Protein AF-A0A2E2HI25-F1 (afdb_monomer_lite)

Foldseek 3Di:
DDDPVLVVLCVPDDPVCNVVSVVVVVVPDDDPLRDDPVRQLVVLVVCCVVVVDPDDSVRQVVVCVVVVDGDPPDDDPDDDVPPDPDDDPDD

Secondary structure (DSSP, 8-state):
---HHHHHHHHT--TTTHHHHHHHHHHHSPPTTTS-HHHHHHHHHHHHHHHT-SS-HHHHHHHHHHHSS--TTS------TT--SSPPPP-

Sequence (91 aa):
PLDKTQQNQLNNATEHNHRDVLNSLKGEVPSWMECDESRKRELLTYWRTKWNWTKSVDQLIDAEKQHGSMPWEVVRMIGHRGSGKTKRPVL

Radius of gyration: 16.21 Å; chains: 1; bounding box: 28×22×48 Å

pLDDT: mean 80.88, std 12.6, range [46.66, 93.88]

Structure (mmCIF, N/CA/C/O backbone):
data_AF-A0A2E2HI25-F1
#
_entry.id   AF-A0A2E2HI25-F1
#
loop_
_atom_site.group_PDB
_atom_site.id
_atom_site.type_symbol
_atom_site.label_atom_id
_atom_site.label_alt_id
_atom_site.label_comp_id
_atom_site.label_asym_id
_atom_site.label_entity_id
_atom_site.label_seq_id
_atom_site.pdbx_PDB_ins_code
_atom_site.Cartn_x
_atom_site.Cartn_y
_atom_site.Cartn_z
_atom_site.occupancy
_atom_site.B_iso_or_equiv
_atom_site.auth_seq_id
_atom_site.auth_comp_id
_atom_site.auth_asym_id
_atom_site.auth_atom_id
_atom_site.pdbx_PDB_model_num
ATOM 1 N N . PRO A 1 1 ? 2.308 -0.812 -4.083 1.00 68.94 1 PRO A N 1
ATOM 2 C CA . PRO A 1 1 ? 2.980 0.055 -5.082 1.00 68.94 1 PRO A CA 1
ATOM 3 C C . PRO A 1 1 ? 4.397 -0.453 -5.304 1.00 68.94 1 PRO A C 1
ATOM 5 O O . PRO A 1 1 ? 4.967 -0.972 -4.348 1.00 68.94 1 PRO A O 1
ATOM 8 N N . LEU A 1 2 ? 4.930 -0.311 -6.519 1.00 77.06 2 LEU A N 1
ATOM 9 C CA . LEU A 1 2 ? 6.357 -0.520 -6.743 1.00 77.06 2 LEU A CA 1
ATOM 10 C C . LEU A 1 2 ? 7.132 0.575 -6.018 1.00 77.06 2 LEU A C 1
ATOM 12 O O . LEU A 1 2 ? 6.690 1.730 -5.997 1.00 77.06 2 LEU A O 1
ATOM 16 N N . ASP A 1 3 ? 8.259 0.215 -5.421 1.00 83.56 3 ASP A N 1
ATOM 17 C CA . ASP A 1 3 ? 9.198 1.223 -4.948 1.00 83.56 3 ASP A CA 1
ATOM 18 C C . ASP A 1 3 ? 9.913 1.906 -6.133 1.00 83.56 3 ASP A C 1
ATOM 20 O O . ASP A 1 3 ? 9.740 1.545 -7.303 1.00 83.56 3 ASP A O 1
ATOM 24 N N . LYS A 1 4 ? 10.700 2.948 -5.842 1.00 84.50 4 LYS A N 1
ATOM 25 C CA . LYS A 1 4 ? 11.413 3.711 -6.879 1.00 84.50 4 LYS A CA 1
ATOM 26 C C . LYS A 1 4 ? 12.415 2.848 -7.648 1.00 84.50 4 LYS A C 1
ATOM 28 O O . LYS A 1 4 ? 12.586 3.053 -8.847 1.00 84.50 4 LYS A O 1
ATOM 33 N N . THR A 1 5 ? 13.063 1.902 -6.980 1.00 87.56 5 THR A N 1
ATOM 34 C CA . THR A 1 5 ? 14.059 1.010 -7.578 1.00 87.56 5 THR A CA 1
ATOM 35 C C . THR A 1 5 ? 13.381 0.051 -8.549 1.00 87.56 5 THR A C 1
ATOM 37 O O . THR A 1 5 ? 13.766 -0.008 -9.715 1.00 87.56 5 THR A O 1
ATOM 40 N N . GLN A 1 6 ? 12.301 -0.597 -8.115 1.00 86.69 6 GLN A N 1
ATOM 41 C CA . GLN A 1 6 ? 11.477 -1.488 -8.928 1.00 86.69 6 GLN A CA 1
ATOM 42 C C . GLN A 1 6 ? 10.861 -0.754 -10.127 1.00 86.69 6 GLN A C 1
ATOM 44 O O . GLN A 1 6 ? 10.830 -1.278 -11.241 1.00 86.69 6 GLN A O 1
ATOM 49 N N . GLN A 1 7 ? 10.406 0.488 -9.930 1.00 86.81 7 GLN A N 1
ATOM 50 C CA . GLN A 1 7 ? 9.879 1.314 -11.016 1.00 86.81 7 GLN A CA 1
ATOM 51 C C . GLN A 1 7 ? 10.962 1.670 -12.045 1.00 86.81 7 GLN A C 1
ATOM 53 O O . GLN A 1 7 ? 10.705 1.601 -13.246 1.00 86.81 7 GLN A O 1
ATOM 58 N N . ASN A 1 8 ? 12.170 2.020 -11.598 1.00 89.31 8 ASN A N 1
ATOM 59 C CA . ASN A 1 8 ? 13.294 2.311 -12.489 1.00 89.31 8 ASN A CA 1
ATOM 60 C C . ASN A 1 8 ? 13.753 1.064 -13.255 1.00 89.31 8 ASN A C 1
ATOM 62 O O . ASN A 1 8 ? 14.034 1.154 -14.447 1.00 89.31 8 ASN A O 1
ATOM 66 N N . GLN A 1 9 ? 13.779 -0.099 -12.602 1.00 88.56 9 GLN A N 1
ATOM 67 C CA . GLN A 1 9 ? 14.094 -1.373 -13.246 1.00 88.56 9 GLN A CA 1
ATOM 68 C C . GLN A 1 9 ? 13.105 -1.692 -14.373 1.00 88.56 9 GLN A C 1
ATOM 70 O O . GLN A 1 9 ? 13.521 -2.090 -15.457 1.00 88.56 9 GLN A O 1
ATOM 75 N N . LEU A 1 10 ? 11.809 -1.450 -14.151 1.00 87.88 10 LEU A N 1
ATOM 76 C CA . LEU A 1 10 ? 10.783 -1.591 -15.185 1.00 87.88 10 LEU A CA 1
ATOM 77 C C . LEU A 1 10 ? 10.933 -0.577 -16.321 1.00 87.88 10 LEU A C 1
ATOM 79 O O . LEU A 1 10 ? 10.819 -0.952 -17.483 1.00 87.88 10 LEU A O 1
ATOM 83 N N . ASN A 1 11 ? 11.211 0.688 -16.003 1.00 88.38 11 ASN A N 1
ATOM 84 C CA . ASN A 1 11 ? 11.376 1.737 -17.012 1.00 88.38 11 ASN A CA 1
ATOM 85 C C . ASN A 1 11 ? 12.592 1.497 -17.925 1.00 88.38 11 ASN A C 1
ATOM 87 O O . ASN A 1 11 ? 12.576 1.920 -19.076 1.00 88.38 11 ASN A O 1
ATOM 91 N N . ASN A 1 12 ? 13.628 0.825 -17.415 1.00 91.31 12 ASN A N 1
ATOM 92 C CA . ASN A 1 12 ? 14.855 0.512 -18.151 1.00 91.31 12 ASN A CA 1
ATOM 93 C C . ASN A 1 12 ? 14.819 -0.861 -18.851 1.00 91.31 12 ASN A C 1
ATOM 95 O O . ASN A 1 12 ? 15.799 -1.244 -19.492 1.00 91.31 12 ASN A O 1
ATOM 99 N N . ALA A 1 13 ? 13.727 -1.621 -18.720 1.00 91.00 13 ALA A N 1
ATOM 100 C CA . ALA A 1 13 ? 13.583 -2.908 -19.386 1.00 91.00 13 ALA A CA 1
ATOM 101 C C . ALA A 1 13 ? 13.421 -2.727 -20.908 1.00 91.00 13 ALA A C 1
ATOM 103 O O . ALA A 1 13 ? 12.686 -1.859 -21.379 1.00 91.00 13 ALA A O 1
ATOM 104 N N . THR A 1 14 ? 14.100 -3.567 -21.685 1.00 91.12 14 THR A N 1
ATOM 105 C CA . THR A 1 14 ? 13.962 -3.655 -23.142 1.00 91.12 14 THR A CA 1
ATOM 106 C C . THR A 1 14 ? 12.822 -4.601 -23.509 1.00 91.12 14 THR A C 1
ATOM 108 O O . THR A 1 14 ? 12.405 -5.430 -22.703 1.00 91.12 14 THR A O 1
ATOM 111 N N . GLU A 1 15 ? 12.331 -4.539 -24.749 1.00 88.69 15 GLU A N 1
ATOM 112 C CA . GLU A 1 15 ? 11.263 -5.434 -25.226 1.00 88.69 15 GLU A CA 1
ATOM 113 C C . GLU A 1 15 ? 11.579 -6.920 -24.976 1.00 88.69 15 GLU A C 1
ATOM 115 O O . GLU A 1 15 ? 10.710 -7.681 -24.549 1.00 88.69 15 GLU A O 1
ATOM 120 N N . HIS A 1 16 ? 12.839 -7.315 -25.174 1.00 88.38 16 HIS A N 1
ATOM 121 C CA . HIS A 1 16 ? 13.277 -8.699 -25.030 1.00 88.38 16 HIS A CA 1
ATOM 122 C C . HIS A 1 16 ? 13.304 -9.175 -23.569 1.00 88.38 16 HIS A C 1
ATOM 124 O O . HIS A 1 16 ? 12.884 -10.295 -23.291 1.00 88.38 16 HIS A O 1
ATOM 130 N N . ASN A 1 17 ? 13.757 -8.334 -22.630 1.00 89.38 17 ASN A N 1
ATOM 131 C CA . ASN A 1 17 ? 13.922 -8.724 -21.222 1.00 89.38 17 ASN A CA 1
ATOM 132 C C . ASN A 1 17 ? 12.738 -8.324 -20.323 1.00 89.38 17 ASN A C 1
ATOM 134 O O . ASN A 1 17 ? 12.687 -8.714 -19.155 1.00 89.38 17 ASN A O 1
ATOM 138 N N . HIS A 1 18 ? 11.763 -7.580 -20.852 1.00 88.44 18 HIS A N 1
ATOM 139 C CA . HIS A 1 18 ? 10.636 -7.058 -20.082 1.00 88.44 18 HIS A CA 1
ATOM 140 C C . HIS A 1 18 ? 9.869 -8.158 -19.338 1.00 88.44 18 HIS A C 1
ATOM 142 O O . HIS A 1 18 ? 9.465 -7.979 -18.187 1.00 88.44 18 HIS A O 1
ATOM 148 N N . ARG A 1 19 ? 9.670 -9.322 -19.971 1.00 89.81 19 ARG A N 1
ATOM 149 C CA . ARG A 1 19 ? 8.945 -10.438 -19.346 1.00 89.81 19 ARG A CA 1
ATOM 150 C C . ARG A 1 19 ? 9.711 -11.048 -18.172 1.00 89.81 19 ARG A C 1
ATOM 152 O O . ARG A 1 19 ? 9.085 -11.406 -17.176 1.00 89.81 19 ARG A O 1
ATOM 159 N N . ASP A 1 20 ? 11.031 -11.108 -18.262 1.00 90.56 20 ASP A N 1
ATOM 160 C CA . ASP A 1 20 ? 11.881 -11.660 -17.208 1.00 90.56 20 ASP A CA 1
ATOM 161 C C . ASP A 1 20 ? 11.965 -10.701 -16.020 1.00 90.56 20 ASP A C 1
ATOM 163 O O . ASP A 1 20 ? 11.789 -11.121 -14.877 1.00 90.56 20 ASP A O 1
ATOM 167 N N . VAL A 1 21 ? 12.096 -9.397 -16.290 1.00 89.81 21 VAL A N 1
ATOM 168 C CA . VAL A 1 21 ? 12.031 -8.345 -15.263 1.00 89.81 21 VAL A CA 1
ATOM 169 C C . VAL A 1 21 ? 10.704 -8.407 -14.502 1.00 89.81 21 VAL A C 1
ATOM 171 O O . VAL A 1 21 ? 10.697 -8.374 -13.273 1.00 89.81 21 VAL A O 1
ATOM 174 N N . LEU A 1 22 ? 9.575 -8.569 -15.203 1.00 87.94 22 LEU A N 1
ATOM 175 C CA . LEU A 1 22 ? 8.274 -8.739 -14.550 1.00 87.94 22 LEU A CA 1
ATOM 176 C C . LEU A 1 22 ? 8.212 -9.983 -13.663 1.00 87.94 22 LEU A C 1
ATOM 178 O O . LEU A 1 22 ? 7.604 -9.932 -12.595 1.00 87.94 22 LEU A O 1
ATOM 182 N N . ASN A 1 23 ? 8.773 -11.102 -14.115 1.00 88.50 23 ASN A N 1
ATOM 183 C CA . ASN A 1 23 ? 8.748 -12.344 -13.351 1.00 88.50 23 ASN A CA 1
ATOM 184 C C . ASN A 1 23 ? 9.611 -12.239 -12.086 1.00 88.50 23 ASN A C 1
ATOM 186 O O . ASN A 1 23 ? 9.150 -12.664 -11.030 1.00 88.50 23 ASN A O 1
ATOM 190 N N . SER A 1 24 ? 10.790 -11.610 -12.170 1.00 88.81 24 SER A N 1
ATOM 191 C CA . SER A 1 24 ? 11.643 -11.332 -11.001 1.00 88.81 24 SER A CA 1
ATOM 192 C C . SER A 1 24 ? 10.901 -10.480 -9.976 1.00 88.81 24 SER A C 1
ATOM 194 O O . SER A 1 24 ? 10.709 -10.895 -8.837 1.00 88.81 24 SER A O 1
ATOM 196 N N . LEU A 1 25 ? 10.353 -9.342 -10.417 1.00 87.69 25 LEU A N 1
ATOM 197 C CA . LEU A 1 25 ? 9.631 -8.424 -9.537 1.00 87.69 25 LEU A CA 1
ATOM 198 C C . LEU A 1 25 ? 8.394 -9.069 -8.903 1.00 87.69 25 LEU A C 1
ATOM 200 O O . LEU A 1 25 ? 8.050 -8.761 -7.767 1.00 87.69 25 LEU A O 1
ATOM 204 N N . LYS A 1 26 ? 7.712 -9.976 -9.612 1.00 84.00 26 LYS A N 1
ATOM 205 C CA . LYS A 1 26 ? 6.596 -10.742 -9.039 1.00 84.00 26 LYS A CA 1
ATOM 206 C C . LYS A 1 26 ? 7.045 -11.732 -7.968 1.00 84.00 26 LYS A C 1
ATOM 208 O O . LYS 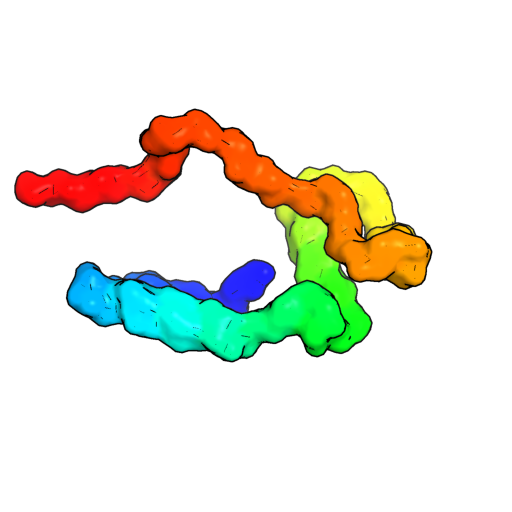A 1 26 ? 6.289 -11.940 -7.030 1.00 84.00 26 LYS A O 1
ATOM 213 N N . GLY A 1 27 ? 8.216 -12.348 -8.125 1.00 83.31 27 GLY A N 1
ATOM 214 C CA . GLY A 1 27 ? 8.767 -13.283 -7.143 1.00 83.31 27 GLY A CA 1
ATOM 215 C C . GLY A 1 27 ? 9.297 -12.596 -5.883 1.00 83.31 27 GLY A C 1
ATOM 216 O O . GLY A 1 27 ? 9.275 -13.187 -4.812 1.00 83.31 27 GLY A O 1
ATOM 217 N N . GLU A 1 28 ? 9.741 -11.345 -5.998 1.00 83.38 28 GLU A N 1
ATOM 218 C CA . GLU A 1 28 ? 10.289 -10.563 -4.883 1.00 83.38 28 GLU A CA 1
ATOM 219 C C . GLU A 1 28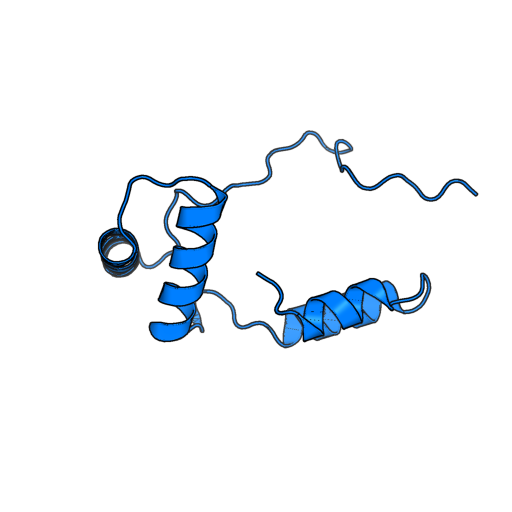 ? 9.215 -9.909 -4.000 1.00 83.38 28 GLU A C 1
ATOM 221 O O . GLU A 1 28 ? 9.492 -9.524 -2.864 1.00 83.38 28 GLU A O 1
ATOM 226 N N . VAL A 1 29 ? 7.990 -9.743 -4.509 1.00 81.62 29 VAL A N 1
ATOM 227 C CA . VAL A 1 29 ? 6.915 -9.070 -3.773 1.00 81.62 29 VAL A CA 1
ATOM 228 C C . VAL A 1 29 ? 6.114 -10.096 -2.966 1.00 81.62 29 VAL A C 1
ATOM 230 O O . VAL A 1 29 ? 5.464 -10.951 -3.572 1.00 81.62 29 VAL A O 1
ATOM 233 N N . PRO A 1 30 ? 6.083 -9.990 -1.622 1.00 81.50 30 PRO A N 1
ATOM 234 C CA . PRO A 1 30 ? 5.285 -10.886 -0.798 1.00 81.50 30 PRO A CA 1
ATOM 235 C C . PRO A 1 30 ? 3.800 -10.730 -1.124 1.00 81.50 30 PRO A C 1
ATOM 237 O O . PRO A 1 30 ? 3.306 -9.629 -1.408 1.00 81.50 30 PRO A O 1
ATOM 240 N N . SER A 1 31 ? 3.069 -11.840 -1.062 1.00 84.69 31 SER A N 1
ATOM 241 C CA . SER A 1 31 ? 1.616 -11.793 -1.138 1.00 84.69 31 SER A CA 1
ATOM 242 C C . SER A 1 31 ? 1.044 -11.037 0.065 1.00 84.69 31 SER A C 1
ATOM 244 O O . SER A 1 31 ? 1.684 -10.885 1.104 1.00 84.69 31 SER A O 1
ATOM 246 N N . TRP A 1 32 ? -0.204 -10.575 -0.045 1.00 85.00 32 TRP A N 1
ATOM 247 C CA . TRP A 1 32 ? -0.853 -9.838 1.045 1.00 85.00 32 TRP A CA 1
ATOM 248 C C . TRP A 1 32 ? -0.844 -10.596 2.382 1.00 85.00 32 TRP A C 1
ATOM 250 O O . TRP A 1 32 ? -0.687 -9.978 3.432 1.00 85.00 32 TRP A O 1
ATOM 260 N N . MET A 1 33 ? -0.997 -11.922 2.334 1.00 85.00 33 MET A N 1
ATOM 261 C CA . MET A 1 33 ? -1.014 -12.777 3.524 1.00 85.00 33 MET A CA 1
ATOM 262 C C . MET A 1 33 ? 0.370 -12.914 4.166 1.00 85.00 33 MET A C 1
ATOM 264 O O . MET A 1 33 ? 0.459 -13.144 5.366 1.00 85.00 33 MET A O 1
ATOM 268 N N . GLU A 1 34 ? 1.432 -12.748 3.378 1.00 86.31 34 GLU A N 1
ATOM 269 C CA . GLU A 1 34 ? 2.830 -12.831 3.816 1.00 86.31 34 GLU A CA 1
ATOM 270 C C . GLU A 1 34 ? 3.383 -11.472 4.272 1.00 86.31 34 GLU A C 1
ATOM 272 O O . GLU A 1 34 ? 4.439 -11.415 4.898 1.00 86.31 34 GLU A O 1
ATOM 277 N N . CYS A 1 35 ? 2.687 -10.369 3.979 1.00 88.31 35 CYS A N 1
ATOM 278 C CA . CYS A 1 35 ? 3.058 -9.047 4.472 1.00 88.31 35 CYS A CA 1
ATOM 279 C C . CYS A 1 35 ? 2.919 -8.959 5.999 1.00 88.31 35 CYS A C 1
ATOM 281 O O . CYS A 1 35 ? 1.891 -9.336 6.569 1.00 88.31 35 CYS A O 1
ATOM 283 N N . ASP A 1 36 ? 3.904 -8.341 6.650 1.00 90.56 36 ASP A N 1
ATOM 284 C CA . ASP A 1 36 ? 3.787 -7.930 8.047 1.00 90.56 36 ASP A CA 1
ATOM 285 C C . ASP A 1 36 ? 2.829 -6.729 8.215 1.00 90.56 36 ASP A C 1
ATOM 287 O O . ASP A 1 36 ? 2.401 -6.088 7.247 1.00 90.56 36 ASP A O 1
ATOM 291 N N . GLU A 1 37 ? 2.450 -6.415 9.460 1.00 90.06 37 GLU A N 1
ATOM 292 C CA . GLU A 1 37 ? 1.501 -5.320 9.719 1.00 90.06 37 GLU A CA 1
ATOM 293 C C . GLU A 1 37 ? 2.061 -3.959 9.262 1.00 90.06 37 GLU A C 1
ATOM 295 O O . GLU A 1 37 ? 1.314 -3.132 8.736 1.00 90.06 37 GLU A O 1
ATOM 300 N N . SER A 1 38 ? 3.374 -3.742 9.395 1.00 91.50 38 SER A N 1
ATOM 301 C CA . SER A 1 38 ? 4.047 -2.513 8.955 1.00 91.50 38 SER A CA 1
ATOM 302 C C . SER A 1 38 ? 3.871 -2.289 7.450 1.00 91.50 38 SER A C 1
ATOM 304 O O . SER A 1 38 ? 3.376 -1.243 7.013 1.00 91.50 38 SER A O 1
ATOM 306 N N . ARG A 1 39 ? 4.168 -3.315 6.646 1.00 88.25 39 ARG A N 1
ATOM 307 C CA . ARG A 1 39 ? 4.008 -3.293 5.194 1.00 88.25 39 ARG A CA 1
ATOM 308 C C . ARG A 1 39 ? 2.546 -3.149 4.798 1.00 88.25 39 ARG A C 1
ATOM 310 O O . ARG A 1 39 ? 2.236 -2.365 3.900 1.00 88.25 39 ARG A O 1
ATOM 317 N N . LYS A 1 40 ? 1.626 -3.847 5.474 1.00 90.25 40 LYS A N 1
ATOM 318 C CA . LYS A 1 40 ? 0.178 -3.689 5.243 1.00 90.25 40 LYS A CA 1
ATOM 319 C C . LYS A 1 40 ? -0.267 -2.243 5.477 1.00 90.25 40 LYS A C 1
ATOM 321 O O . LYS A 1 40 ? -0.970 -1.683 4.635 1.00 90.25 40 LYS A O 1
ATOM 326 N N . ARG A 1 41 ? 0.179 -1.608 6.565 1.00 92.81 41 ARG A N 1
ATOM 327 C CA . ARG A 1 41 ? -0.132 -0.203 6.886 1.00 92.81 41 ARG A CA 1
ATOM 328 C C . ARG A 1 41 ? 0.406 0.766 5.837 1.00 92.81 41 ARG A C 1
ATOM 330 O O . ARG A 1 41 ? -0.317 1.677 5.432 1.00 92.81 41 ARG A O 1
ATOM 337 N N . GLU A 1 42 ? 1.628 0.562 5.352 1.00 91.75 42 GLU A N 1
ATOM 338 C CA . GLU A 1 42 ? 2.211 1.372 4.275 1.00 91.75 42 GLU A CA 1
ATOM 339 C C . GLU A 1 42 ? 1.373 1.282 2.986 1.00 91.75 42 GLU A C 1
ATOM 341 O O . GLU A 1 42 ? 0.996 2.302 2.398 1.00 91.75 42 GLU A O 1
ATOM 346 N N . LEU A 1 43 ? 1.014 0.059 2.577 1.00 89.12 43 LEU A N 1
ATOM 347 C CA . LEU A 1 43 ? 0.196 -0.192 1.389 1.00 89.12 43 LEU A CA 1
ATOM 348 C C . LEU A 1 43 ? -1.194 0.452 1.506 1.00 89.12 43 LEU A C 1
ATOM 350 O O . LEU A 1 43 ? -1.633 1.133 0.575 1.00 89.12 43 LEU A O 1
ATOM 354 N N . LEU A 1 44 ? -1.864 0.288 2.651 1.00 90.88 44 LEU A N 1
ATOM 355 C CA . LEU A 1 44 ? -3.177 0.885 2.913 1.00 90.88 44 LEU A CA 1
ATOM 356 C C . LEU A 1 44 ? -3.117 2.411 2.950 1.00 90.88 44 LEU A C 1
ATOM 358 O O . LEU A 1 44 ? -3.995 3.061 2.390 1.00 90.88 44 LEU A O 1
ATOM 362 N N . THR A 1 45 ? -2.068 2.991 3.535 1.00 92.06 45 THR A N 1
ATOM 363 C CA . THR A 1 45 ? -1.856 4.448 3.550 1.00 92.06 45 THR A CA 1
ATOM 364 C C . THR A 1 45 ? -1.743 4.993 2.130 1.00 92.06 45 THR A C 1
ATOM 366 O O . THR A 1 45 ? -2.414 5.967 1.770 1.00 92.06 45 THR A O 1
ATOM 369 N N . TYR A 1 46 ? -0.936 4.334 1.295 1.00 88.88 46 TYR A N 1
ATOM 370 C CA . TYR A 1 46 ? -0.787 4.699 -0.107 1.00 88.88 46 TYR A CA 1
ATOM 371 C C . TYR A 1 46 ? -2.113 4.601 -0.869 1.00 88.88 46 TYR A C 1
ATOM 373 O O . TYR A 1 46 ? -2.493 5.546 -1.560 1.00 88.88 46 TYR A O 1
ATOM 381 N N . TRP A 1 47 ? -2.834 3.481 -0.755 1.00 86.81 47 TRP A N 1
ATOM 382 C CA . TRP A 1 47 ? -4.089 3.283 -1.484 1.00 86.81 47 TRP A CA 1
ATOM 383 C C . TRP A 1 47 ? -5.194 4.216 -1.018 1.00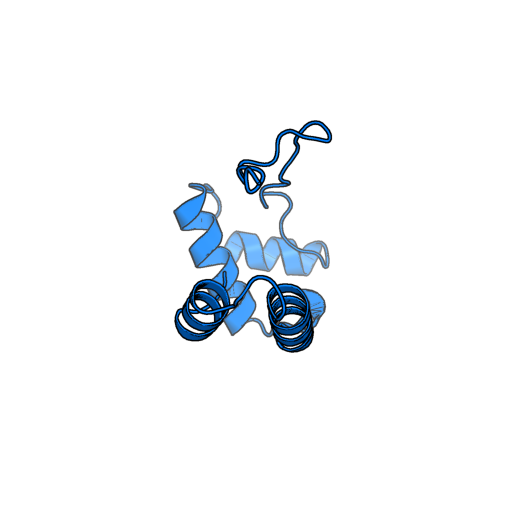 86.81 47 TRP A C 1
ATOM 385 O O . TRP A 1 47 ? -5.840 4.832 -1.863 1.00 86.81 47 TRP A O 1
ATOM 395 N N . ARG A 1 48 ? -5.349 4.392 0.295 1.00 89.25 48 ARG A N 1
ATOM 396 C CA . ARG A 1 48 ? -6.285 5.356 0.871 1.00 89.25 48 ARG A CA 1
ATOM 397 C C . ARG A 1 48 ? -6.058 6.746 0.292 1.00 89.25 48 ARG A C 1
ATOM 399 O O . ARG A 1 48 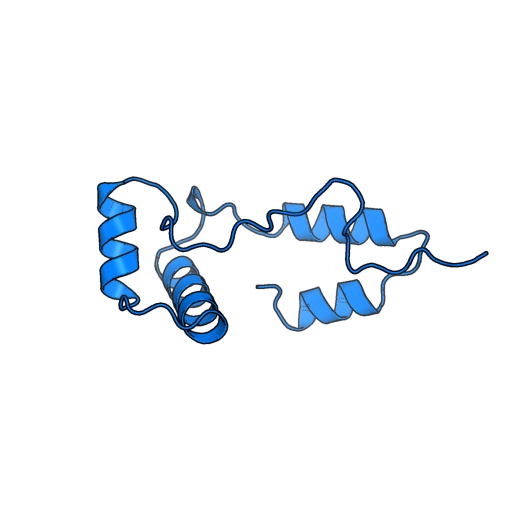? -7.011 7.384 -0.133 1.00 89.25 48 ARG A O 1
ATOM 406 N N . THR A 1 49 ? -4.805 7.195 0.248 1.00 88.69 49 THR A N 1
ATOM 407 C CA . THR A 1 49 ? -4.449 8.524 -0.269 1.00 88.69 49 THR A CA 1
ATOM 408 C C . THR A 1 49 ? -4.699 8.619 -1.771 1.00 88.69 49 THR A C 1
ATOM 410 O O . THR A 1 49 ? -5.298 9.578 -2.246 1.00 88.69 49 THR A O 1
ATOM 413 N N . LYS A 1 50 ? -4.281 7.602 -2.529 1.00 86.06 50 LYS A N 1
ATOM 414 C CA . LYS A 1 50 ? -4.408 7.576 -3.990 1.00 86.06 50 LYS A CA 1
ATOM 415 C C . LYS A 1 50 ? -5.859 7.526 -4.469 1.00 86.06 50 LYS A C 1
ATOM 417 O O . LYS A 1 50 ? -6.166 8.077 -5.521 1.00 86.06 50 LYS A O 1
ATOM 422 N N . TRP A 1 51 ? -6.723 6.842 -3.727 1.00 83.75 51 TRP A N 1
ATOM 423 C CA . TRP A 1 51 ? -8.110 6.572 -4.108 1.00 83.75 51 TRP A CA 1
ATOM 424 C C . TRP A 1 51 ? -9.135 7.295 -3.232 1.00 83.75 51 TRP A C 1
ATOM 426 O O . TRP A 1 51 ? -10.332 7.068 -3.385 1.00 83.75 51 TRP A O 1
ATOM 436 N N . ASN A 1 52 ? -8.669 8.167 -2.336 1.00 85.75 52 ASN A N 1
ATOM 437 C CA . ASN A 1 52 ? -9.481 8.952 -1.412 1.00 85.75 52 ASN A CA 1
ATOM 438 C C . ASN A 1 52 ? -10.471 8.105 -0.585 1.00 85.75 52 ASN A C 1
ATOM 440 O O . ASN A 1 52 ? -11.652 8.438 -0.475 1.00 85.75 52 ASN A O 1
ATOM 444 N N . TRP A 1 53 ? -10.007 6.982 -0.026 1.00 87.44 53 TRP A N 1
ATOM 445 C CA . TRP A 1 53 ? -10.854 6.150 0.837 1.00 87.44 53 TRP A CA 1
ATOM 446 C C . TRP A 1 53 ? -11.182 6.878 2.141 1.00 87.44 53 TRP A C 1
ATOM 448 O O . TRP A 1 53 ? -10.331 7.536 2.745 1.00 87.44 53 TRP A O 1
ATOM 458 N N . THR A 1 54 ? -12.426 6.737 2.589 1.00 89.00 54 THR A N 1
ATOM 459 C CA . THR A 1 54 ? -12.934 7.433 3.775 1.00 89.00 54 THR A CA 1
ATOM 460 C C . THR A 1 54 ? -12.451 6.795 5.073 1.00 89.00 54 THR A C 1
ATOM 462 O O . THR A 1 54 ? -12.147 7.515 6.024 1.00 89.00 54 THR A O 1
ATOM 465 N N . LYS A 1 55 ? -12.318 5.463 5.107 1.00 89.56 55 LYS A N 1
ATOM 466 C CA . LYS A 1 55 ? -11.847 4.725 6.284 1.00 89.56 55 LYS A CA 1
ATOM 467 C C . LYS A 1 55 ? -10.405 5.071 6.638 1.00 89.56 55 LYS A C 1
ATOM 469 O O . LYS A 1 55 ? -9.576 5.330 5.761 1.00 89.56 55 LYS A O 1
ATOM 474 N N . SER A 1 56 ? -10.097 5.084 7.932 1.00 92.81 56 SER A N 1
ATOM 475 C CA . SER A 1 56 ? -8.720 5.217 8.411 1.00 92.81 56 SER A CA 1
ATOM 476 C C . SER A 1 56 ? -7.926 3.930 8.165 1.00 92.81 56 SER A C 1
ATOM 478 O O . SER A 1 56 ? -8.493 2.860 7.950 1.00 92.81 56 SER A O 1
ATOM 480 N N . VAL A 1 57 ? -6.594 4.021 8.210 1.00 92.69 57 VAL A N 1
ATOM 481 C CA . VAL A 1 57 ? -5.722 2.841 8.071 1.00 92.69 57 VAL A CA 1
ATOM 482 C C . VAL A 1 57 ? -5.994 1.823 9.181 1.00 92.69 57 VAL A C 1
ATOM 484 O O . VAL A 1 57 ? -6.039 0.631 8.898 1.00 92.69 57 VAL A O 1
ATOM 487 N N . ASP A 1 58 ? -6.251 2.279 10.408 1.00 93.88 58 ASP A N 1
ATOM 488 C CA . ASP A 1 58 ? -6.582 1.392 11.529 1.00 93.88 58 ASP A CA 1
ATOM 489 C C . ASP A 1 58 ? -7.899 0.645 11.291 1.00 93.88 58 ASP A C 1
ATOM 491 O O . ASP A 1 58 ? -7.928 -0.575 11.395 1.00 93.88 58 ASP A O 1
ATOM 495 N N . GLN A 1 59 ? -8.950 1.335 10.828 1.00 91.94 59 GLN A N 1
ATOM 496 C CA . GLN A 1 59 ? -10.225 0.694 10.476 1.00 91.94 59 GLN A CA 1
ATOM 497 C C . GLN A 1 59 ? -10.069 -0.367 9.376 1.00 91.94 59 GLN A C 1
ATOM 499 O O . GLN A 1 59 ? -10.793 -1.362 9.355 1.00 91.94 59 GLN A O 1
ATOM 504 N N . LEU A 1 60 ? -9.142 -0.152 8.440 1.00 90.94 60 LEU A N 1
ATOM 505 C CA . LEU A 1 60 ? -8.851 -1.091 7.358 1.00 90.94 60 LEU A CA 1
ATOM 506 C C . LEU A 1 60 ? -8.071 -2.315 7.851 1.00 90.94 60 LEU A C 1
ATOM 508 O O . LEU A 1 60 ? -8.345 -3.424 7.396 1.00 90.94 60 LEU A O 1
ATOM 512 N N . ILE A 1 61 ? -7.134 -2.127 8.783 1.00 90.94 61 ILE A N 1
ATOM 513 C CA . ILE A 1 61 ? -6.414 -3.224 9.444 1.00 90.94 61 ILE A CA 1
ATOM 514 C C . ILE A 1 61 ? -7.369 -4.046 10.311 1.00 90.94 61 ILE A C 1
ATOM 516 O O . ILE A 1 61 ? -7.342 -5.271 10.250 1.00 90.94 61 ILE A O 1
ATOM 520 N N . ASP A 1 62 ? -8.253 -3.401 11.068 1.00 90.69 62 ASP A N 1
ATOM 521 C CA . ASP A 1 62 ? -9.233 -4.097 11.903 1.00 90.69 62 ASP A CA 1
ATOM 522 C C . ASP A 1 62 ? -10.208 -4.924 11.055 1.00 90.69 62 ASP A C 1
ATOM 524 O O . ASP A 1 62 ? -10.498 -6.076 11.381 1.00 90.69 62 ASP A O 1
ATOM 528 N N . ALA A 1 63 ? -10.658 -4.380 9.920 1.00 86.56 63 ALA A N 1
ATOM 529 C CA . ALA A 1 63 ? -11.475 -5.121 8.962 1.00 86.56 63 ALA A CA 1
ATOM 530 C C . ALA A 1 63 ? -10.723 -6.330 8.374 1.00 86.56 63 ALA A C 1
ATOM 532 O O . ALA A 1 63 ? -11.313 -7.394 8.198 1.00 86.56 63 ALA A O 1
ATOM 533 N N . GLU A 1 64 ? -9.423 -6.199 8.095 1.00 86.62 64 GLU A N 1
ATOM 534 C CA . GLU A 1 64 ? -8.602 -7.324 7.637 1.00 86.62 64 GLU A CA 1
ATOM 535 C C . GLU A 1 64 ? -8.468 -8.406 8.713 1.00 86.62 64 GLU A C 1
ATOM 537 O O . GLU A 1 64 ? -8.664 -9.579 8.405 1.00 86.62 64 GLU A O 1
ATOM 542 N N . LYS A 1 65 ? -8.253 -8.027 9.978 1.00 86.31 65 LYS A N 1
ATOM 543 C CA . LYS A 1 65 ? -8.208 -8.967 11.111 1.00 86.31 65 LYS A CA 1
ATOM 544 C C . LYS A 1 65 ? -9.525 -9.727 11.288 1.00 86.31 65 LYS A C 1
ATOM 546 O O . LYS A 1 65 ? -9.507 -10.894 11.670 1.00 86.31 65 LYS A O 1
ATOM 551 N N . GLN A 1 66 ? -10.661 -9.096 10.987 1.00 84.75 66 GLN A N 1
ATOM 552 C CA . GLN A 1 66 ? -11.983 -9.730 11.054 1.00 84.75 66 GLN A CA 1
ATOM 553 C C . GLN A 1 66 ? -12.286 -10.642 9.856 1.00 84.75 66 GLN A C 1
ATOM 555 O O . GLN A 1 66 ? -12.934 -11.673 10.021 1.00 84.75 66 GLN A O 1
ATOM 560 N N . HIS A 1 67 ? -11.848 -10.269 8.651 1.00 81.38 67 HIS A N 1
ATOM 561 C CA . HIS A 1 67 ? -12.228 -10.948 7.405 1.00 81.38 67 HIS A CA 1
ATOM 562 C C . HIS A 1 67 ? -11.110 -11.793 6.772 1.00 81.38 67 HIS A C 1
ATOM 564 O O . HIS A 1 67 ? -11.343 -12.438 5.748 1.00 81.38 67 HIS A O 1
ATOM 570 N N . GLY A 1 68 ? -9.898 -11.776 7.331 1.00 78.62 68 GLY A N 1
ATOM 571 C CA . GLY A 1 68 ? -8.735 -12.546 6.873 1.00 78.62 68 GLY A CA 1
ATOM 572 C C . GLY A 1 68 ? -8.269 -12.214 5.453 1.00 78.62 68 GLY A C 1
ATOM 573 O O . GLY A 1 68 ? -7.606 -13.027 4.814 1.00 78.62 68 GLY A O 1
ATOM 574 N N . SER A 1 69 ? -8.670 -11.064 4.911 1.00 74.88 69 SER A N 1
ATOM 575 C CA . SER A 1 69 ? -8.407 -10.689 3.524 1.00 74.88 69 SER A CA 1
ATOM 576 C C . SER A 1 69 ? -8.289 -9.178 3.359 1.00 74.88 69 SER A C 1
ATOM 578 O O . SER A 1 69 ? -8.738 -8.393 4.194 1.00 74.88 69 SER A O 1
ATOM 580 N N . MET A 1 70 ? -7.645 -8.769 2.265 1.00 77.44 70 MET A N 1
ATOM 581 C CA . MET A 1 70 ? -7.450 -7.362 1.923 1.00 77.44 70 MET A CA 1
ATOM 582 C C . MET A 1 70 ? -8.799 -6.610 1.885 1.00 77.44 70 MET A C 1
ATOM 584 O O . MET A 1 70 ? -9.776 -7.162 1.369 1.00 77.44 70 MET A O 1
ATOM 588 N N . PRO A 1 71 ? -8.873 -5.352 2.367 1.00 76.81 71 PRO A N 1
ATOM 589 C CA . PRO A 1 71 ? -10.116 -4.585 2.360 1.00 76.81 71 PRO A CA 1
ATOM 590 C C . PRO A 1 71 ? -10.767 -4.506 0.973 1.00 76.81 71 PRO A C 1
ATOM 592 O O . PRO A 1 71 ? -10.101 -4.269 -0.035 1.00 76.81 71 PRO A O 1
ATOM 595 N N . TRP A 1 72 ? -12.094 -4.650 0.921 1.00 70.69 72 TRP A N 1
ATOM 596 C CA . TRP A 1 72 ? -12.869 -4.672 -0.330 1.00 70.69 72 TRP A CA 1
ATOM 597 C C . TRP A 1 72 ? -12.795 -3.370 -1.146 1.00 70.69 72 TRP A C 1
ATOM 599 O O . TRP A 1 72 ? -13.121 -3.373 -2.331 1.00 70.69 72 TRP A O 1
ATOM 609 N N . GLU A 1 73 ? -12.357 -2.274 -0.524 1.00 66.12 73 GLU A N 1
ATOM 610 C CA . GLU A 1 73 ? -12.211 -0.942 -1.128 1.00 66.12 73 GLU A CA 1
ATOM 611 C C . GLU A 1 73 ? -11.085 -0.874 -2.177 1.00 66.12 73 GLU A C 1
ATOM 613 O O . GLU A 1 73 ? -10.962 0.109 -2.910 1.00 66.12 73 GLU A O 1
ATOM 618 N N . VAL A 1 74 ? -10.281 -1.935 -2.303 1.00 64.69 74 VAL A N 1
ATOM 619 C CA . VAL A 1 74 ? -9.234 -2.048 -3.321 1.00 64.69 74 VAL A CA 1
ATOM 620 C C . VAL A 1 74 ? -9.835 -1.988 -4.721 1.00 64.69 74 VAL A C 1
ATOM 622 O O . VAL A 1 74 ? -10.706 -2.775 -5.094 1.00 64.69 74 VAL A O 1
ATOM 625 N N . VAL A 1 75 ? -9.308 -1.065 -5.530 1.00 59.53 75 VAL A N 1
ATOM 626 C CA . VAL A 1 75 ? -9.702 -0.890 -6.929 1.00 59.53 75 VAL A CA 1
ATOM 627 C C . VAL A 1 75 ? -9.453 -2.183 -7.699 1.00 59.53 75 VAL A C 1
ATOM 629 O O . VAL A 1 75 ? -8.319 -2.523 -8.040 1.00 59.53 75 VAL A O 1
ATOM 632 N N . ARG A 1 76 ? -10.533 -2.887 -8.039 1.00 59.22 76 ARG A N 1
ATOM 633 C CA . ARG A 1 76 ? -10.511 -3.874 -9.116 1.00 59.22 76 ARG A CA 1
ATOM 634 C C . ARG A 1 76 ? -10.444 -3.091 -10.421 1.00 59.22 76 ARG A C 1
ATOM 636 O O . ARG A 1 76 ? -11.359 -2.333 -10.732 1.00 59.22 76 ARG A O 1
ATOM 643 N N . MET A 1 77 ? -9.369 -3.251 -11.189 1.00 54.31 77 MET A N 1
ATOM 644 C CA . MET A 1 77 ? -9.361 -2.766 -12.569 1.00 54.31 77 MET A CA 1
ATOM 645 C C . MET A 1 77 ? -10.344 -3.614 -13.379 1.00 54.31 77 MET A C 1
ATOM 647 O O . MET A 1 77 ? -9.996 -4.685 -13.870 1.00 54.31 77 MET A O 1
ATOM 651 N N . ILE A 1 78 ? -11.588 -3.150 -13.474 1.00 53.72 78 ILE A N 1
ATOM 652 C CA . ILE A 1 78 ? -12.617 -3.745 -14.322 1.00 53.72 78 ILE A CA 1
ATOM 653 C C . ILE A 1 78 ? -12.564 -3.014 -15.661 1.00 53.72 78 ILE A C 1
ATOM 655 O O . ILE A 1 78 ? -12.868 -1.828 -15.750 1.00 53.72 78 ILE A O 1
ATOM 659 N N . GLY A 1 79 ? -12.143 -3.719 -16.705 1.00 56.44 79 GLY A N 1
ATOM 660 C CA . GLY A 1 79 ? -12.160 -3.224 -18.076 1.00 56.44 79 GLY A CA 1
ATOM 661 C C . GLY A 1 79 ? -12.558 -4.344 -19.025 1.00 56.44 79 GLY A C 1
ATOM 662 O O . GLY A 1 79 ? -12.224 -5.507 -18.790 1.00 56.44 79 GLY A O 1
ATOM 663 N N . HIS A 1 80 ? -13.270 -4.004 -20.101 1.00 56.28 80 HIS A N 1
ATOM 664 C CA . HIS A 1 80 ? -13.524 -4.944 -21.192 1.00 56.28 80 HIS A CA 1
ATOM 665 C C . HIS A 1 80 ? -12.185 -5.492 -21.714 1.00 56.28 80 HIS A C 1
ATOM 667 O O . HIS A 1 80 ? -11.196 -4.750 -21.786 1.00 56.28 80 HIS A O 1
ATOM 673 N N . ARG A 1 81 ? -12.138 -6.777 -22.097 1.00 59.62 81 ARG A N 1
ATOM 674 C CA . ARG A 1 81 ? -10.958 -7.362 -22.756 1.00 59.62 81 ARG A CA 1
ATOM 675 C C . ARG A 1 81 ? -10.556 -6.448 -23.926 1.00 59.62 81 ARG A C 1
ATOM 677 O O . ARG A 1 81 ? -11.362 -6.217 -24.821 1.00 59.62 81 ARG A O 1
ATOM 684 N N . GLY A 1 82 ? -9.350 -5.876 -23.884 1.00 58.47 82 GLY A N 1
ATOM 685 C CA . GLY A 1 82 ? -8.846 -4.943 -24.906 1.00 58.47 82 GLY A CA 1
ATOM 686 C C . GLY A 1 82 ? -8.840 -3.450 -24.542 1.00 58.47 82 GLY A C 1
ATOM 687 O O . GLY A 1 82 ? -8.272 -2.671 -25.295 1.00 58.47 82 GLY A O 1
ATOM 688 N N . SER A 1 83 ? -9.369 -3.032 -23.385 1.00 62.19 83 SER A N 1
ATOM 689 C CA . SER A 1 83 ? -9.352 -1.618 -22.948 1.00 62.19 83 SER A CA 1
ATOM 690 C C . SER A 1 83 ? -8.041 -1.176 -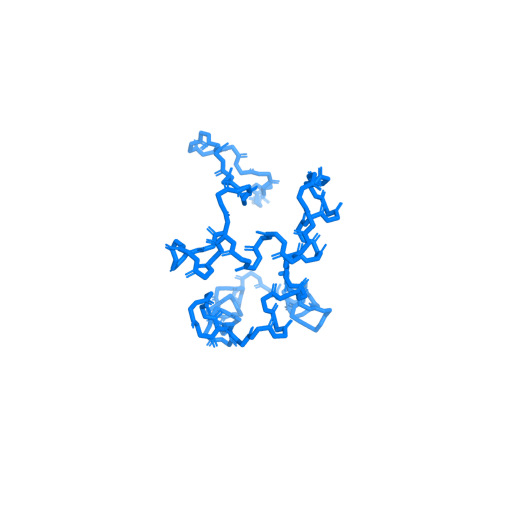22.265 1.00 62.19 83 SER A C 1
ATOM 692 O O . SER A 1 83 ? -8.000 -0.138 -21.598 1.00 62.19 83 SER A O 1
ATOM 694 N N . GLY A 1 84 ? -6.971 -1.973 -22.366 1.00 61.91 84 GLY A N 1
ATOM 695 C CA . GLY A 1 84 ? -5.682 -1.656 -21.754 1.00 61.91 84 GLY A CA 1
ATOM 696 C C . GLY A 1 84 ? -5.147 -0.319 -22.269 1.00 61.91 84 GLY A C 1
ATOM 697 O O . GLY A 1 84 ? -4.985 -0.140 -23.469 1.00 61.91 84 GLY A O 1
ATOM 698 N N . LYS A 1 85 ? -4.842 0.610 -21.353 1.00 52.78 85 LYS A N 1
ATOM 699 C CA . LYS A 1 85 ? -4.215 1.916 -21.648 1.00 52.78 85 LYS A CA 1
ATOM 700 C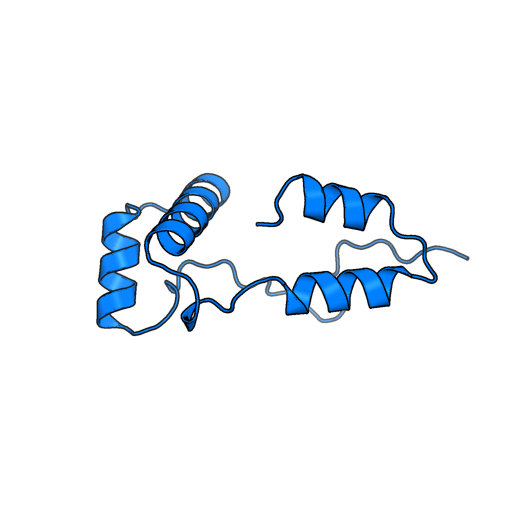 C . LYS A 1 85 ? -2.796 1.800 -22.228 1.00 52.78 85 LYS A C 1
ATOM 702 O O . LYS A 1 85 ? -2.176 2.812 -22.542 1.00 52.78 85 LYS A O 1
ATOM 707 N N . THR A 1 86 ? -2.271 0.588 -22.364 1.00 58.84 86 THR A N 1
ATOM 708 C CA . THR A 1 86 ? -1.011 0.312 -23.044 1.00 58.84 86 THR A CA 1
ATOM 709 C C . THR A 1 86 ? -1.236 0.450 -24.547 1.00 58.84 86 THR A C 1
ATOM 711 O O . THR A 1 86 ? -1.931 -0.371 -25.149 1.00 58.84 86 THR A O 1
ATOM 714 N N . LYS A 1 87 ? -0.669 1.493 -25.169 1.00 55.84 87 LYS A N 1
ATOM 715 C CA . LYS A 1 87 ? -0.612 1.566 -26.636 1.00 55.84 87 LYS A CA 1
ATOM 716 C C . LYS A 1 87 ? 0.075 0.297 -27.143 1.00 55.84 87 LYS A C 1
ATOM 718 O O . LYS A 1 87 ? 1.126 -0.074 -26.625 1.00 55.84 87 LYS A O 1
ATOM 723 N N . ARG A 1 88 ? -0.518 -0.367 -28.141 1.00 58.47 88 ARG A N 1
ATOM 724 C CA . ARG A 1 88 ? 0.210 -1.395 -28.894 1.00 58.47 88 ARG A CA 1
ATOM 725 C C . ARG A 1 88 ? 1.464 -0.737 -29.481 1.00 58.47 88 ARG A C 1
ATOM 727 O O . ARG A 1 88 ? 1.315 0.356 -30.034 1.00 58.47 88 ARG A O 1
ATOM 734 N N . PRO A 1 89 ? 2.657 -1.345 -29.370 1.00 60.16 89 PRO A N 1
ATOM 735 C CA . PRO A 1 89 ? 3.779 -0.912 -30.185 1.00 60.16 89 PRO A CA 1
ATOM 736 C C . PRO A 1 89 ? 3.336 -1.044 -31.646 1.00 60.16 89 PRO A C 1
ATOM 738 O O . PRO A 1 89 ? 2.878 -2.104 -32.074 1.00 60.16 89 PRO A O 1
ATOM 741 N N . VAL A 1 90 ? 3.324 0.081 -32.354 1.00 60.88 90 VAL A N 1
ATOM 742 C CA . VAL A 1 90 ? 3.114 0.107 -33.802 1.00 60.88 90 VAL A CA 1
ATOM 743 C C . VAL A 1 90 ? 4.445 -0.305 -34.420 1.00 60.88 90 VAL A C 1
ATOM 745 O O . VAL A 1 90 ? 5.460 0.317 -34.108 1.00 60.88 90 VAL A O 1
ATOM 748 N N . LEU A 1 91 ? 4.407 -1.398 -35.186 1.00 46.66 91 LEU A N 1
ATOM 749 C CA . LEU A 1 91 ? 5.503 -1.894 -36.022 1.00 46.66 91 LEU A CA 1
ATOM 750 C C . LEU A 1 91 ? 5.913 -0.847 -37.063 1.00 46.66 91 LEU A C 1
ATOM 752 O O . LEU A 1 91 ? 4.997 -0.153 -37.567 1.00 46.66 91 LEU A O 1
#